Protein AF-A0A529NLU3-F1 (afdb_monomer)

Mean predicted aligned error: 4.69 Å

Structure (mmCIF, N/CA/C/O backbone):
data_AF-A0A529NLU3-F1
#
_entry.id   AF-A0A529NLU3-F1
#
loop_
_atom_site.group_PDB
_atom_site.id
_atom_site.type_symbol
_atom_site.label_atom_id
_atom_site.label_alt_id
_atom_site.label_comp_id
_atom_site.label_asym_id
_atom_site.label_entity_id
_atom_site.label_seq_id
_atom_site.pdbx_PDB_ins_code
_atom_site.Cartn_x
_atom_site.Cartn_y
_atom_site.Cartn_z
_atom_site.occupancy
_atom_site.B_iso_or_equiv
_atom_site.auth_seq_id
_atom_site.auth_comp_id
_atom_site.auth_asym_id
_atom_site.auth_atom_id
_atom_site.pdbx_PDB_model_num
ATOM 1 N N . ALA A 1 1 ? -11.668 -6.431 -2.435 1.00 92.81 1 ALA A N 1
ATOM 2 C CA . ALA A 1 1 ? -10.193 -6.557 -2.499 1.00 92.81 1 ALA A CA 1
ATOM 3 C C . ALA A 1 1 ? -9.644 -6.543 -3.934 1.00 92.81 1 ALA A C 1
ATOM 5 O O . ALA A 1 1 ? -8.604 -5.933 -4.163 1.00 92.81 1 ALA A O 1
ATOM 6 N N . ASP A 1 2 ? -10.324 -7.186 -4.892 1.00 94.81 2 ASP A N 1
ATOM 7 C CA . ASP A 1 2 ? -9.783 -7.485 -6.232 1.00 94.81 2 ASP A CA 1
ATOM 8 C C . ASP A 1 2 ? -9.255 -6.276 -7.006 1.00 94.81 2 ASP A C 1
ATOM 10 O O . ASP A 1 2 ? -8.166 -6.351 -7.560 1.00 94.81 2 ASP A O 1
ATOM 14 N N . TYR A 1 3 ? -9.962 -5.142 -6.985 1.00 96.25 3 TYR A N 1
ATOM 15 C CA . TYR A 1 3 ? -9.505 -3.928 -7.669 1.00 96.25 3 TYR A CA 1
ATOM 16 C C . TYR A 1 3 ? -8.157 -3.412 -7.133 1.00 96.25 3 TYR A C 1
ATOM 18 O O . TYR A 1 3 ? -7.241 -3.136 -7.904 1.00 96.25 3 TYR A O 1
ATOM 26 N N . VAL A 1 4 ? -8.011 -3.322 -5.806 1.00 97.75 4 VAL A N 1
ATOM 27 C CA . VAL A 1 4 ? -6.773 -2.851 -5.159 1.00 97.75 4 VAL A CA 1
ATOM 28 C C . VAL A 1 4 ? -5.613 -3.799 -5.470 1.00 97.75 4 VAL A C 1
ATOM 30 O O . VAL A 1 4 ? -4.505 -3.348 -5.755 1.00 97.75 4 VAL A O 1
ATOM 33 N N . ILE A 1 5 ? -5.876 -5.108 -5.449 1.00 98.50 5 ILE A N 1
ATOM 34 C CA . ILE A 1 5 ? -4.886 -6.1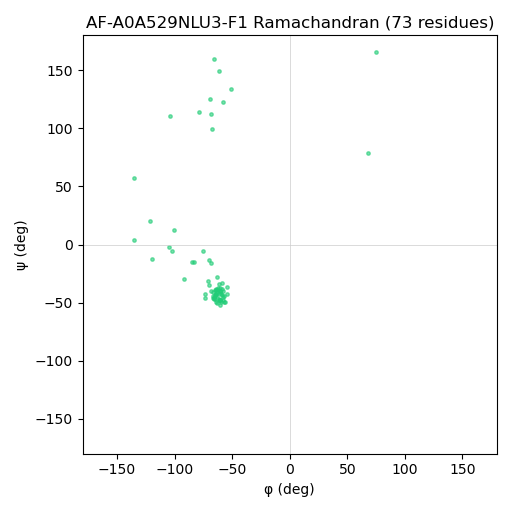44 -5.766 1.00 98.50 5 ILE A CA 1
ATOM 35 C C . ILE A 1 5 ? -4.481 -6.083 -7.241 1.00 98.50 5 ILE A C 1
ATOM 37 O O . ILE A 1 5 ? -3.287 -6.099 -7.527 1.00 98.50 5 ILE A O 1
ATOM 41 N N . GLY A 1 6 ? -5.440 -5.961 -8.161 1.00 98.50 6 GLY A N 1
ATOM 42 C CA . GLY A 1 6 ? -5.169 -5.829 -9.592 1.00 98.50 6 GLY A CA 1
ATOM 43 C C . GLY A 1 6 ? -4.315 -4.600 -9.887 1.00 98.50 6 GLY A C 1
ATOM 44 O O . GLY A 1 6 ? -3.241 -4.722 -10.465 1.00 98.50 6 GLY A O 1
ATOM 45 N N . HIS A 1 7 ? -4.700 -3.436 -9.355 1.00 98.50 7 HIS A N 1
ATOM 46 C CA . HIS A 1 7 ? -3.922 -2.208 -9.524 1.00 98.50 7 HIS A CA 1
ATOM 47 C C . HIS A 1 7 ? -2.504 -2.317 -8.933 1.00 98.50 7 HIS A C 1
ATOM 49 O O . HIS A 1 7 ? -1.537 -1.812 -9.503 1.00 98.50 7 HIS A O 1
ATOM 55 N N . TYR A 1 8 ? -2.356 -3.002 -7.794 1.00 98.69 8 TYR A N 1
ATOM 56 C CA . TYR A 1 8 ? -1.047 -3.316 -7.226 1.00 98.69 8 TYR A CA 1
ATOM 57 C C . TYR A 1 8 ? -0.194 -4.171 -8.171 1.00 98.69 8 TYR A C 1
ATOM 59 O O . TYR A 1 8 ? 0.967 -3.841 -8.414 1.00 98.69 8 TYR A O 1
ATOM 67 N N . GLN A 1 9 ? -0.767 -5.242 -8.720 1.00 98.69 9 GLN A N 1
ATOM 68 C CA . GLN A 1 9 ? -0.085 -6.138 -9.653 1.00 98.69 9 GLN A CA 1
ATOM 69 C C . GLN A 1 9 ? 0.293 -5.428 -10.959 1.00 98.69 9 GLN A C 1
ATOM 71 O O . GLN A 1 9 ? 1.411 -5.623 -11.434 1.00 98.69 9 GLN A O 1
ATOM 76 N N . ASP A 1 10 ? -0.565 -4.548 -11.478 1.00 98.69 10 ASP A N 1
ATOM 77 C CA . ASP A 1 10 ? -0.281 -3.734 -12.666 1.00 98.69 10 ASP A CA 1
ATOM 78 C C . ASP A 1 10 ? 0.942 -2.831 -12.455 1.00 98.69 10 ASP A C 1
ATOM 80 O O . ASP A 1 10 ? 1.811 -2.737 -13.323 1.00 98.69 10 ASP A O 1
ATOM 84 N N . MET A 1 11 ? 1.078 -2.215 -11.274 1.00 98.56 11 MET A N 1
ATOM 85 C CA . MET A 1 11 ? 2.270 -1.424 -10.940 1.00 98.56 11 MET A CA 1
ATOM 86 C C . MET A 1 11 ? 3.541 -2.280 -10.896 1.00 98.56 11 MET A C 1
ATOM 88 O O . MET A 1 11 ? 4.601 -1.823 -11.329 1.00 98.56 11 MET A O 1
ATOM 92 N N . LEU A 1 12 ? 3.462 -3.516 -10.394 1.00 98.56 12 LEU A N 1
ATOM 93 C CA . LEU A 1 12 ? 4.608 -4.430 -10.412 1.00 98.56 12 LEU A CA 1
ATOM 94 C C . LEU A 1 12 ? 4.966 -4.866 -11.835 1.00 98.56 12 LEU A C 1
ATOM 96 O O . LEU A 1 12 ? 6.148 -4.952 -12.158 1.00 98.56 12 LEU A O 1
ATOM 100 N N . ALA A 1 13 ? 3.966 -5.125 -12.679 1.00 98.50 13 ALA A N 1
ATOM 101 C CA . ALA A 1 13 ? 4.172 -5.490 -14.076 1.00 98.50 13 ALA A CA 1
ATOM 102 C C . ALA A 1 13 ? 4.805 -4.340 -14.875 1.00 98.50 13 ALA A C 1
ATOM 104 O O . ALA A 1 13 ? 5.703 -4.575 -15.680 1.00 98.50 13 ALA A O 1
ATOM 105 N N . LEU A 1 14 ? 4.384 -3.099 -14.614 1.00 98.44 14 LEU A N 1
ATOM 106 C CA . LEU A 1 14 ? 4.888 -1.912 -15.302 1.00 98.44 14 LEU A CA 1
ATOM 107 C C . LEU A 1 14 ? 6.312 -1.526 -14.873 1.00 98.44 14 LEU A C 1
ATOM 109 O O . LEU A 1 14 ? 7.149 -1.213 -15.716 1.00 98.44 14 LEU A O 1
ATOM 113 N N . TYR A 1 15 ? 6.590 -1.511 -13.567 1.00 97.94 15 TYR A N 1
ATOM 114 C CA . TYR A 1 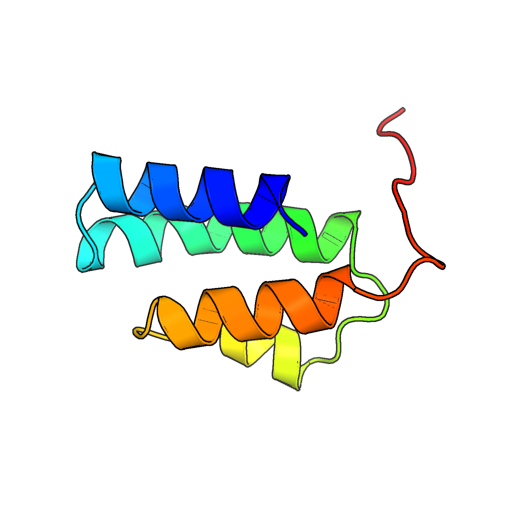15 ? 7.847 -0.976 -13.025 1.00 97.94 15 TYR A CA 1
ATOM 115 C C . TYR A 1 15 ? 8.871 -2.053 -12.631 1.00 97.94 15 TYR A C 1
ATOM 117 O O . TYR A 1 15 ? 9.985 -1.716 -12.225 1.00 97.94 15 TYR A O 1
ATOM 125 N N . GLY A 1 16 ? 8.507 -3.334 -12.706 1.00 97.94 16 GLY A N 1
ATOM 126 C CA . GLY A 1 16 ? 9.251 -4.425 -12.078 1.00 97.94 16 GLY A CA 1
ATOM 127 C C . GLY A 1 16 ? 9.049 -4.461 -10.559 1.00 97.94 16 GLY A C 1
ATOM 128 O O . GLY A 1 16 ? 8.576 -3.501 -9.950 1.00 97.94 16 GLY A O 1
ATOM 129 N N . VAL A 1 17 ? 9.421 -5.570 -9.913 1.00 96.44 17 VAL A N 1
ATOM 130 C CA . VAL A 1 17 ? 9.082 -5.816 -8.497 1.00 96.44 17 VAL A CA 1
ATOM 131 C C . VAL A 1 17 ? 9.668 -4.755 -7.558 1.00 96.44 17 VAL A C 1
ATOM 133 O O . VAL A 1 17 ? 8.932 -4.148 -6.785 1.00 96.44 17 VAL A O 1
ATOM 136 N N . GLU A 1 18 ? 10.972 -4.481 -7.626 1.00 93.69 18 GLU A N 1
ATOM 137 C CA . GLU A 1 18 ? 11.621 -3.575 -6.668 1.00 93.69 18 GLU A CA 1
ATOM 138 C C . GLU A 1 18 ? 11.127 -2.127 -6.771 1.00 93.69 18 GLU A C 1
ATOM 140 O O . GLU A 1 18 ? 10.853 -1.482 -5.755 1.00 93.69 18 GLU A O 1
ATOM 145 N N . SER A 1 19 ? 11.024 -1.599 -7.995 1.00 97.38 19 SER A N 1
ATOM 146 C CA . SER A 1 19 ? 10.540 -0.236 -8.226 1.00 97.38 19 SER A CA 1
ATOM 147 C C . SER A 1 19 ? 9.030 -0.152 -8.021 1.00 97.38 19 SER A C 1
ATOM 149 O O . SER A 1 19 ? 8.557 0.742 -7.320 1.00 97.38 19 SER A O 1
ATOM 151 N N . GLY A 1 20 ? 8.282 -1.134 -8.526 1.00 98.12 20 GLY A N 1
ATOM 152 C CA . GLY A 1 20 ? 6.834 -1.231 -8.380 1.00 98.12 20 GLY A CA 1
ATOM 153 C C . GLY A 1 20 ? 6.387 -1.264 -6.924 1.00 98.12 20 GLY A C 1
ATOM 154 O O . GLY A 1 20 ? 5.449 -0.556 -6.57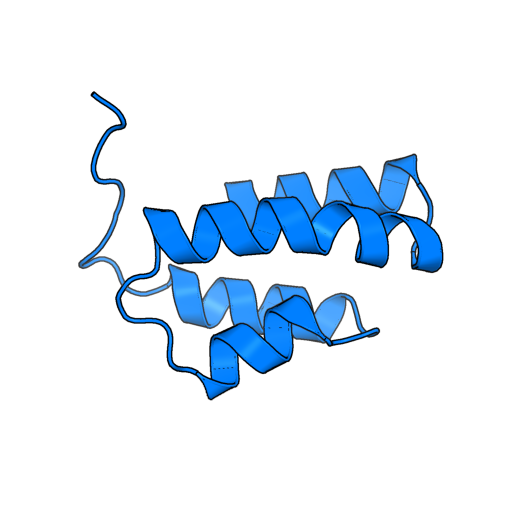6 1.00 98.12 20 GLY A O 1
ATOM 155 N N . LEU A 1 21 ? 7.097 -1.969 -6.035 1.00 98.00 21 LEU A N 1
ATOM 156 C CA . LEU A 1 21 ? 6.818 -1.938 -4.594 1.00 98.00 21 LEU A CA 1
ATOM 157 C C . LEU A 1 21 ? 6.917 -0.523 -4.015 1.00 98.00 21 LEU A C 1
ATOM 159 O O . LEU A 1 21 ? 6.063 -0.118 -3.230 1.00 98.00 21 LEU A O 1
ATOM 163 N N . ARG A 1 22 ? 7.945 0.244 -4.397 1.00 96.75 22 ARG A N 1
ATOM 164 C CA . ARG A 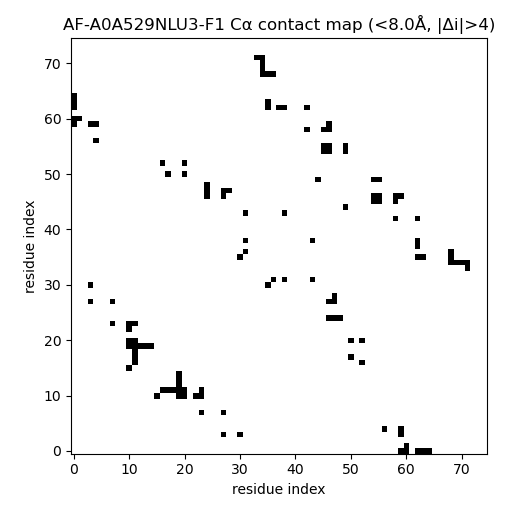1 22 ? 8.116 1.621 -3.911 1.00 96.75 22 ARG A CA 1
ATOM 165 C C . ARG A 1 22 ? 6.989 2.525 -4.397 1.00 96.75 22 ARG A C 1
ATOM 167 O O . ARG A 1 22 ? 6.436 3.262 -3.585 1.00 96.75 22 ARG A O 1
ATOM 174 N N . GLN A 1 23 ? 6.627 2.425 -5.675 1.00 97.88 23 GLN A N 1
ATOM 175 C CA . GLN A 1 23 ? 5.546 3.230 -6.244 1.00 97.88 23 GLN A CA 1
ATOM 176 C C . GLN A 1 23 ? 4.189 2.850 -5.647 1.00 97.88 23 GLN A C 1
ATOM 178 O O . GLN A 1 23 ? 3.431 3.717 -5.212 1.00 97.88 23 GLN A O 1
ATOM 183 N N . ALA A 1 24 ? 3.922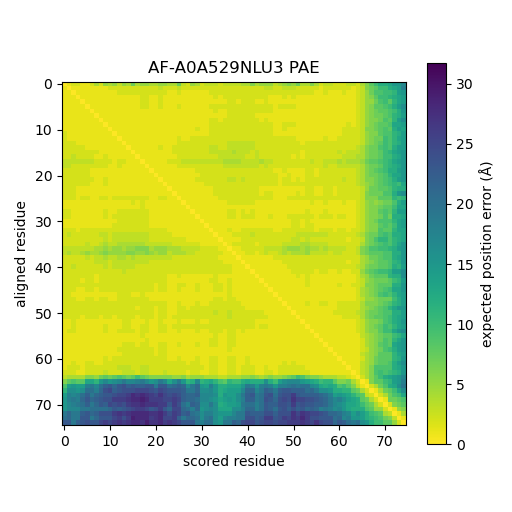 1.551 -5.518 1.00 98.44 24 ALA A N 1
ATOM 184 C CA . ALA A 1 24 ? 2.656 1.036 -5.030 1.00 98.44 24 ALA A CA 1
ATOM 185 C C . ALA A 1 24 ? 2.313 1.459 -3.604 1.00 98.44 24 ALA A C 1
ATOM 187 O O . ALA A 1 24 ? 1.141 1.682 -3.306 1.00 98.44 24 ALA A O 1
ATOM 188 N N . ARG A 1 25 ? 3.307 1.603 -2.719 1.00 98.25 25 ARG A N 1
ATOM 189 C CA . ARG A 1 25 ? 3.088 1.935 -1.299 1.00 98.25 25 ARG A CA 1
ATOM 190 C C . ARG A 1 25 ? 2.249 3.194 -1.102 1.00 98.25 25 ARG A C 1
ATOM 192 O O . ARG A 1 25 ? 1.416 3.224 -0.203 1.00 98.25 25 ARG A O 1
ATOM 199 N N . LYS A 1 26 ? 2.414 4.204 -1.959 1.00 97.88 26 LYS A N 1
ATOM 200 C CA . LYS A 1 26 ? 1.613 5.432 -1.887 1.00 97.88 26 LYS A CA 1
ATOM 201 C C . LYS A 1 26 ? 0.134 5.159 -2.179 1.00 97.88 26 LYS A C 1
ATOM 203 O O . LYS A 1 26 ? -0.727 5.584 -1.418 1.00 97.88 26 LYS A O 1
ATOM 208 N N . HIS A 1 27 ? -0.143 4.410 -3.244 1.00 98.38 27 HIS A N 1
ATOM 209 C CA . HIS A 1 27 ? -1.503 4.042 -3.643 1.00 98.38 27 HIS A CA 1
ATOM 210 C C . HIS A 1 27 ? -2.163 3.139 -2.600 1.00 98.38 27 HIS A C 1
ATOM 212 O O . HIS A 1 27 ? -3.305 3.368 -2.218 1.0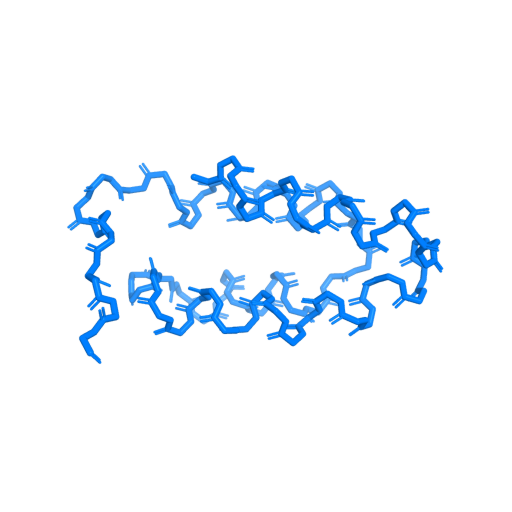0 98.38 27 HIS A O 1
ATOM 218 N N . LEU A 1 28 ? -1.426 2.149 -2.088 1.00 98.25 28 LEU A N 1
ATOM 219 C CA . LEU A 1 28 ? -1.901 1.285 -1.009 1.00 98.25 28 LEU A CA 1
ATOM 220 C C . LEU A 1 28 ? -2.211 2.090 0.257 1.00 98.25 28 LEU A C 1
ATOM 222 O O . LEU A 1 28 ? -3.239 1.846 0.877 1.00 98.25 28 LEU A O 1
ATOM 226 N N . GLY A 1 29 ? -1.389 3.087 0.598 1.00 97.44 29 GLY A N 1
ATOM 227 C CA . GLY A 1 29 ? -1.685 4.028 1.681 1.00 97.44 29 GLY A CA 1
ATOM 228 C C . GLY A 1 29 ? -3.028 4.733 1.483 1.00 97.44 29 GLY A C 1
ATOM 229 O O . GLY A 1 29 ? -3.878 4.685 2.366 1.00 97.44 29 GLY A O 1
ATOM 230 N N . TRP A 1 30 ? -3.269 5.286 0.291 1.00 97.50 30 TRP A N 1
ATOM 231 C CA . TRP A 1 30 ? -4.536 5.949 -0.035 1.00 97.50 30 TRP A CA 1
ATOM 232 C C . TRP A 1 30 ? -5.755 5.028 0.077 1.00 97.50 30 TRP A C 1
ATOM 234 O O . TRP A 1 30 ? -6.778 5.436 0.633 1.00 97.50 30 TRP A O 1
ATOM 244 N N . TYR A 1 31 ? -5.653 3.787 -0.411 1.00 97.31 31 TYR A N 1
ATOM 245 C CA . TYR A 1 31 ? -6.735 2.809 -0.283 1.00 97.31 31 TYR A CA 1
ATOM 246 C C . TYR A 1 31 ? -7.013 2.452 1.178 1.00 97.31 31 TYR A C 1
ATOM 248 O O . TYR A 1 31 ? -8.176 2.369 1.569 1.00 97.31 31 TYR A O 1
ATOM 256 N N . LEU A 1 32 ? -5.968 2.258 1.987 1.00 95.75 32 LEU A N 1
ATOM 257 C CA . LEU A 1 32 ? -6.121 1.931 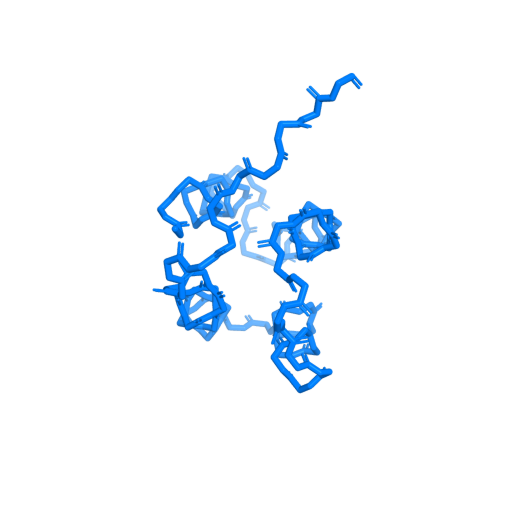3.403 1.00 95.75 32 LEU A CA 1
ATOM 258 C C . LEU A 1 32 ? -6.792 3.065 4.179 1.00 95.75 32 LEU A C 1
ATOM 260 O O . LEU A 1 32 ? -7.683 2.816 4.986 1.00 95.75 32 LEU A O 1
ATOM 264 N N . ASP A 1 33 ? -6.395 4.306 3.912 1.00 94.62 33 ASP A N 1
ATOM 265 C CA . ASP A 1 33 ? -6.940 5.469 4.610 1.00 94.62 33 ASP A CA 1
ATOM 266 C C . ASP A 1 33 ? -8.396 5.759 4.216 1.00 94.62 33 ASP A C 1
ATOM 268 O O . ASP A 1 33 ? -9.179 6.212 5.048 1.00 94.62 33 ASP A O 1
ATOM 272 N N . SER A 1 34 ? -8.782 5.454 2.973 1.00 93.56 34 SER A N 1
ATOM 273 C CA . SER A 1 34 ? -10.123 5.764 2.454 1.00 93.56 34 SER A CA 1
ATOM 274 C C . SER A 1 34 ? -11.137 4.633 2.643 1.00 93.56 34 SER A C 1
ATOM 276 O O . SER A 1 34 ? -12.341 4.885 2.724 1.00 93.56 34 SER A O 1
ATOM 278 N N . HIS A 1 35 ? -10.679 3.379 2.661 1.00 92.69 35 HIS A N 1
ATOM 279 C CA . HIS A 1 35 ? -11.560 2.215 2.512 1.00 92.69 35 HIS A CA 1
ATOM 280 C C . HIS A 1 35 ? -11.278 1.075 3.495 1.00 92.69 35 HIS A C 1
ATOM 282 O O . HIS A 1 35 ? -11.916 0.033 3.387 1.00 92.69 35 HIS A O 1
ATOM 288 N N . ALA A 1 36 ? -10.337 1.243 4.428 1.00 92.00 36 ALA A N 1
ATOM 289 C CA . ALA A 1 36 ? -9.997 0.214 5.405 1.00 92.00 36 ALA A CA 1
ATOM 290 C C . ALA A 1 36 ? -9.854 0.794 6.818 1.00 92.00 36 ALA A C 1
ATOM 292 O O . ALA A 1 36 ? -8.806 0.667 7.461 1.00 92.00 36 ALA A O 1
ATOM 293 N N . ALA A 1 37 ? -10.910 1.446 7.311 1.00 88.50 37 ALA A N 1
ATOM 294 C CA . ALA A 1 37 ? -10.906 2.037 8.649 1.00 88.50 37 ALA A CA 1
ATOM 295 C C . ALA A 1 37 ? -10.742 0.968 9.747 1.00 88.50 37 ALA A C 1
ATOM 297 O O . ALA A 1 37 ? -10.130 1.246 10.779 1.00 88.50 37 ALA A O 1
ATOM 298 N N . GLY A 1 38 ? -11.189 -0.267 9.494 1.00 89.06 38 GLY A N 1
ATOM 299 C CA . GLY A 1 38 ? -10.961 -1.420 10.366 1.00 89.06 38 GLY A CA 1
ATOM 300 C C . GLY A 1 38 ? -9.547 -2.023 10.328 1.00 89.06 38 GLY A C 1
ATOM 301 O O . GLY A 1 38 ? -9.264 -2.930 11.112 1.00 89.06 38 GLY A O 1
ATOM 302 N N . ALA A 1 39 ? -8.645 -1.563 9.451 1.00 93.94 39 ALA A N 1
ATOM 303 C CA . ALA A 1 39 ? -7.296 -2.119 9.358 1.00 93.94 39 ALA A CA 1
ATOM 304 C C . ALA A 1 39 ? -6.451 -1.781 10.594 1.00 93.94 39 ALA A C 1
ATOM 306 O O . ALA A 1 39 ? -6.213 -0.615 10.927 1.00 93.94 39 ALA A O 1
ATOM 307 N N . THR A 1 40 ? -5.907 -2.813 11.234 1.00 95.81 40 THR A N 1
ATOM 308 C CA . THR A 1 40 ? -4.989 -2.652 12.365 1.00 95.81 40 THR A CA 1
ATOM 309 C C . THR A 1 40 ? -3.677 -1.983 11.940 1.00 95.81 40 THR A C 1
ATOM 311 O O . THR A 1 40 ? -3.256 -2.024 10.778 1.00 95.81 40 THR A O 1
ATOM 314 N N . SER A 1 41 ? -2.960 -1.405 12.906 1.00 95.56 41 SER A N 1
ATOM 315 C CA . SER A 1 41 ? -1.615 -0.861 12.674 1.00 95.56 41 SER A CA 1
ATOM 316 C C . SER A 1 41 ? -0.629 -1.925 12.168 1.00 95.56 41 SER A C 1
ATOM 318 O O . SER A 1 41 ? 0.230 -1.619 11.340 1.00 95.56 41 SER A O 1
ATOM 320 N N . GLY A 1 42 ? -0.782 -3.178 12.615 1.00 97.19 42 GLY A N 1
ATOM 321 C CA . GLY A 1 42 ? 0.005 -4.325 12.158 1.00 97.19 42 GLY A CA 1
ATOM 322 C C . GLY A 1 42 ? -0.220 -4.645 10.680 1.00 97.19 42 GLY A C 1
ATOM 323 O O . GLY A 1 42 ? 0.751 -4.715 9.926 1.00 97.19 42 GLY A O 1
ATOM 324 N N . GLN A 1 43 ? -1.484 -4.740 10.257 1.00 97.19 43 GLN A N 1
ATOM 325 C CA . GLN A 1 43 ? -1.869 -4.961 8.856 1.00 97.19 43 GLN A CA 1
ATOM 326 C C . GLN A 1 43 ? -1.366 -3.833 7.949 1.00 97.19 43 GLN A C 1
ATOM 328 O O . GLN A 1 43 ? -0.707 -4.080 6.937 1.00 97.19 43 GLN A O 1
ATOM 333 N N . ARG A 1 44 ? -1.589 -2.572 8.350 1.00 97.81 44 ARG A N 1
ATOM 334 C CA . ARG A 1 44 ? -1.092 -1.402 7.606 1.00 97.81 44 ARG A CA 1
ATOM 335 C C . ARG A 1 44 ? 0.430 -1.452 7.451 1.00 97.81 44 ARG A C 1
ATOM 337 O O . ARG A 1 44 ? 0.941 -1.238 6.353 1.00 97.81 44 ARG A O 1
ATOM 344 N N . LYS A 1 45 ? 1.169 -1.772 8.520 1.00 98.06 45 LYS A N 1
ATOM 345 C CA . LYS A 1 45 ? 2.630 -1.919 8.458 1.00 98.06 45 LYS A CA 1
ATOM 346 C C . LYS A 1 45 ? 3.038 -3.042 7.503 1.00 98.06 45 LYS A C 1
ATOM 348 O O . LYS A 1 45 ? 3.890 -2.816 6.650 1.00 98.06 45 LYS A O 1
ATOM 353 N N . ALA A 1 46 ? 2.420 -4.219 7.607 1.00 97.94 46 ALA A N 1
ATOM 354 C CA . ALA A 1 46 ? 2.726 -5.360 6.747 1.00 97.94 46 ALA A CA 1
ATOM 355 C C . ALA A 1 46 ? 2.555 -5.020 5.256 1.00 97.94 46 ALA A C 1
ATOM 357 O O . ALA A 1 46 ? 3.449 -5.307 4.460 1.00 97.94 46 ALA A O 1
ATOM 358 N N . ILE A 1 47 ? 1.469 -4.332 4.895 1.00 98.38 47 ILE A N 1
ATOM 359 C CA . ILE A 1 47 ? 1.192 -3.893 3.519 1.00 98.38 47 ILE A CA 1
ATOM 360 C C . ILE A 1 47 ? 2.223 -2.861 3.038 1.00 98.38 47 ILE A C 1
ATOM 362 O O . ILE A 1 47 ? 2.759 -2.986 1.938 1.00 98.38 47 ILE A O 1
ATOM 366 N N . LEU A 1 48 ? 2.527 -1.843 3.849 1.00 98.31 48 LEU A N 1
ATOM 367 C CA . LEU A 1 48 ? 3.336 -0.698 3.411 1.00 98.31 48 LEU A CA 1
ATOM 368 C C . LEU A 1 48 ? 4.851 -0.929 3.474 1.00 98.31 48 LEU A C 1
ATOM 370 O O . LEU A 1 48 ? 5.600 -0.164 2.864 1.00 98.31 48 LEU A O 1
ATOM 374 N N . THR A 1 49 ? 5.330 -1.959 4.178 1.00 97.81 49 THR A N 1
ATOM 375 C CA . THR A 1 49 ? 6.777 -2.193 4.343 1.00 97.81 49 THR A CA 1
ATOM 376 C C . THR A 1 49 ? 7.278 -3.521 3.791 1.00 97.81 49 THR A C 1
ATOM 378 O O . THR A 1 49 ? 8.490 -3.689 3.685 1.00 97.81 49 THR A O 1
ATOM 381 N N . SER A 1 50 ? 6.399 -4.467 3.444 1.00 97.75 50 SER A N 1
ATOM 382 C CA . SER A 1 50 ? 6.828 -5.755 2.886 1.00 97.75 50 SER A CA 1
ATOM 383 C C . SER A 1 50 ? 7.577 -5.582 1.555 1.00 97.75 50 SER A C 1
ATOM 385 O O . SER A 1 50 ? 7.318 -4.653 0.778 1.00 97.75 50 SER A O 1
ATOM 387 N N . PHE A 1 51 ? 8.516 -6.497 1.308 1.00 97.62 51 PHE A N 1
ATOM 388 C CA . PHE A 1 51 ? 9.190 -6.684 0.020 1.00 97.62 51 PHE A CA 1
ATOM 389 C C . PHE A 1 51 ? 8.684 -7.922 -0.735 1.00 97.62 51 PHE A C 1
ATOM 391 O O . PHE A 1 51 ? 9.115 -8.176 -1.852 1.00 97.62 51 PHE A O 1
ATOM 398 N N . GLU A 1 52 ? 7.757 -8.678 -0.145 1.00 98.06 52 GLU A N 1
ATOM 399 C CA . GLU A 1 52 ? 7.193 -9.894 -0.724 1.00 98.06 52 GLU A CA 1
ATOM 400 C C . GLU A 1 52 ? 5.784 -9.615 -1.265 1.00 98.06 52 GLU A C 1
ATOM 402 O O . GLU A 1 52 ? 4.860 -9.413 -0.464 1.00 98.06 52 GLU A O 1
ATOM 407 N N . PRO A 1 53 ? 5.573 -9.627 -2.597 1.00 98.38 53 PRO A N 1
ATOM 408 C CA . PRO A 1 53 ? 4.268 -9.323 -3.180 1.00 98.38 53 PRO A CA 1
ATOM 409 C C . PRO A 1 53 ? 3.143 -10.2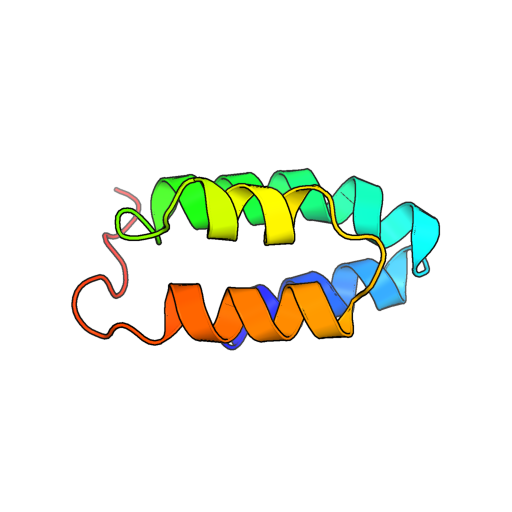40 -2.712 1.00 98.38 53 PRO A C 1
ATOM 411 O O . PRO A 1 53 ? 2.037 -9.777 -2.449 1.00 98.38 53 PRO A O 1
ATOM 414 N N . ALA A 1 54 ? 3.429 -11.532 -2.539 1.00 98.38 54 ALA A N 1
ATOM 415 C CA . ALA A 1 54 ? 2.446 -12.495 -2.051 1.00 98.38 54 ALA A CA 1
ATOM 416 C C . ALA A 1 54 ? 1.927 -12.130 -0.651 1.00 98.38 54 ALA A C 1
ATOM 418 O O . ALA A 1 54 ? 0.726 -12.210 -0.400 1.00 98.38 54 ALA A O 1
ATOM 419 N N . ARG A 1 55 ? 2.813 -11.656 0.237 1.00 98.31 55 ARG A N 1
ATOM 420 C CA . ARG A 1 55 ? 2.444 -11.204 1.583 1.00 98.31 55 ARG A CA 1
ATOM 421 C C . ARG A 1 55 ? 1.580 -9.946 1.544 1.00 98.31 55 ARG A C 1
ATOM 423 O O . ARG A 1 55 ? 0.614 -9.857 2.291 1.00 98.31 55 ARG A O 1
ATOM 430 N N . VAL A 1 56 ? 1.902 -8.998 0.661 1.00 98.44 56 VAL A N 1
ATOM 431 C CA . VAL A 1 56 ? 1.084 -7.789 0.461 1.00 98.44 56 VAL A CA 1
ATOM 432 C C . VAL A 1 56 ? -0.315 -8.168 -0.025 1.00 98.44 56 VAL A C 1
ATOM 434 O O . VAL A 1 56 ? -1.300 -7.695 0.527 1.00 98.44 56 VAL A O 1
ATOM 437 N N . ILE A 1 57 ? -0.417 -9.061 -1.013 1.00 98.50 57 ILE A N 1
ATOM 438 C CA . ILE A 1 57 ? -1.701 -9.512 -1.570 1.00 98.50 57 ILE A CA 1
ATOM 439 C C . ILE A 1 57 ? -2.544 -10.238 -0.519 1.00 98.50 57 ILE A C 1
ATOM 441 O O . ILE A 1 57 ? -3.743 -9.980 -0.431 1.00 98.50 57 ILE A O 1
ATOM 445 N N . ALA A 1 58 ? -1.936 -11.127 0.271 1.00 98.12 58 ALA A N 1
ATOM 446 C CA . ALA A 1 58 ? -2.630 -11.827 1.349 1.00 98.12 58 ALA A CA 1
ATOM 447 C C . ALA A 1 58 ? -3.232 -10.832 2.350 1.00 98.12 58 ALA A C 1
ATOM 449 O O . ALA A 1 58 ? -4.425 -10.888 2.632 1.00 98.12 58 ALA A O 1
ATOM 450 N N . GLU A 1 59 ? -2.446 -9.850 2.787 1.00 98.00 59 GLU A N 1
ATOM 451 C CA . GLU A 1 59 ? -2.916 -8.874 3.766 1.00 98.00 59 GLU A CA 1
ATOM 452 C C . GLU A 1 59 ? -3.965 -7.914 3.195 1.00 98.00 59 GLU A C 1
ATOM 454 O O . GLU A 1 59 ? -4.914 -7.547 3.884 1.00 98.00 59 GLU A O 1
ATOM 459 N N . LEU A 1 60 ? -3.854 -7.544 1.915 1.00 97.44 60 LEU A N 1
ATOM 460 C CA . LEU A 1 60 ? -4.896 -6.782 1.225 1.00 97.44 60 LEU A CA 1
ATOM 461 C C . LEU A 1 60 ? -6.210 -7.564 1.151 1.00 97.44 60 LEU A C 1
ATOM 463 O O . LEU A 1 60 ? -7.276 -6.967 1.283 1.00 97.44 60 LEU A O 1
ATOM 467 N N . ARG A 1 61 ? -6.169 -8.889 0.960 1.00 96.88 61 ARG A N 1
ATOM 468 C CA . ARG A 1 61 ? -7.387 -9.705 1.028 1.00 96.88 61 ARG A CA 1
ATOM 469 C C . ARG A 1 61 ? -7.983 -9.652 2.420 1.00 96.88 61 ARG A C 1
ATOM 471 O O . ARG A 1 61 ? -9.156 -9.324 2.515 1.00 96.88 61 ARG A O 1
ATOM 478 N N . GLU A 1 62 ? -7.200 -9.891 3.464 1.00 95.56 62 GLU A N 1
ATOM 479 C CA . GLU A 1 62 ? -7.692 -9.852 4.847 1.00 95.56 62 GLU A CA 1
ATOM 480 C C . GLU A 1 62 ? -8.323 -8.498 5.191 1.00 95.56 62 GLU A C 1
ATOM 482 O O . GLU A 1 62 ? -9.468 -8.429 5.637 1.00 95.56 62 GLU A O 1
ATOM 487 N N . VAL A 1 63 ? -7.617 -7.404 4.898 1.00 95.12 63 VAL A N 1
ATOM 488 C CA . VAL A 1 63 ? -8.079 -6.043 5.196 1.00 95.12 63 VAL A CA 1
ATOM 489 C C . VAL A 1 63 ? -9.369 -5.687 4.449 1.00 95.12 63 VAL A C 1
ATOM 491 O O . VAL A 1 63 ? -10.256 -5.064 5.026 1.00 95.12 63 VAL A O 1
ATOM 494 N N . PHE A 1 64 ? -9.505 -6.101 3.187 1.00 92.69 64 PHE A N 1
ATOM 495 C CA . PHE A 1 64 ? -10.665 -5.775 2.348 1.00 92.69 64 PHE A CA 1
ATOM 496 C C . PHE A 1 64 ? -11.706 -6.905 2.244 1.00 92.69 64 PHE A C 1
ATOM 498 O O . PHE A 1 64 ? -12.573 -6.836 1.369 1.00 92.69 64 PHE A O 1
ATOM 505 N N . SER A 1 65 ? -11.628 -7.946 3.083 1.00 87.12 65 SER A N 1
ATOM 506 C CA . SER A 1 65 ? -12.623 -9.034 3.128 1.00 87.12 65 SER A CA 1
ATOM 507 C C . SER A 1 65 ? -13.826 -8.708 4.008 1.00 87.12 65 SER A C 1
ATOM 509 O O . SER A 1 65 ? -14.846 -9.384 3.900 1.00 87.12 65 SER A O 1
ATOM 511 N N . ASN A 1 66 ? -13.746 -7.684 4.865 1.00 69.38 66 ASN A N 1
ATOM 512 C CA . ASN A 1 66 ? -14.842 -7.350 5.767 1.00 69.38 66 ASN A CA 1
ATOM 513 C C . ASN A 1 66 ? -15.961 -6.575 5.026 1.00 69.38 66 ASN A C 1
ATOM 515 O O . ASN A 1 66 ? -15.731 -5.437 4.608 1.00 69.38 66 ASN A O 1
ATOM 519 N N . PRO A 1 67 ? -17.182 -7.129 4.868 1.00 54.38 67 PRO A N 1
ATOM 520 C CA . PRO A 1 67 ? -18.245 -6.516 4.058 1.00 54.38 67 PRO A CA 1
ATOM 521 C C . PRO A 1 67 ? -18.813 -5.211 4.635 1.00 54.38 67 PRO A C 1
ATOM 523 O O . PRO A 1 67 ? -19.494 -4.473 3.926 1.00 54.38 67 PRO A O 1
ATOM 526 N N . ALA A 1 68 ? -18.562 -4.923 5.917 1.00 52.34 68 ALA A N 1
ATOM 527 C CA . ALA A 1 68 ? -19.171 -3.800 6.632 1.00 52.34 68 ALA A CA 1
ATOM 528 C C . ALA A 1 68 ? -18.677 -2.409 6.177 1.00 52.34 68 ALA A C 1
ATOM 530 O O . ALA A 1 68 ? -19.302 -1.404 6.508 1.00 52.34 68 ALA A O 1
ATOM 531 N N . GLU A 1 69 ? -17.586 -2.333 5.409 1.00 54.78 69 GLU A N 1
ATOM 532 C CA . GLU A 1 69 ? -16.938 -1.068 5.024 1.00 54.78 69 GLU A CA 1
ATOM 533 C C . GLU A 1 69 ? -16.864 -0.855 3.505 1.00 54.78 69 GLU A C 1
ATOM 535 O O . GLU A 1 69 ? -16.060 -0.058 3.020 1.00 54.78 69 GLU A O 1
ATOM 540 N N . SER A 1 70 ? -17.703 -1.547 2.726 1.00 50.88 70 SER A N 1
ATOM 541 C CA . SER A 1 70 ? -17.677 -1.422 1.268 1.00 50.88 70 SER A CA 1
ATOM 542 C C . SER A 1 70 ? -18.130 -0.024 0.818 1.00 50.88 70 SER A C 1
ATOM 544 O O . SER A 1 70 ? -19.317 0.259 0.688 1.00 50.88 70 SER A O 1
ATOM 546 N N . MET A 1 71 ? -17.135 0.819 0.524 1.00 58.34 71 MET A N 1
ATOM 547 C CA . MET A 1 71 ? -17.199 1.992 -0.350 1.00 58.34 71 MET A CA 1
ATOM 5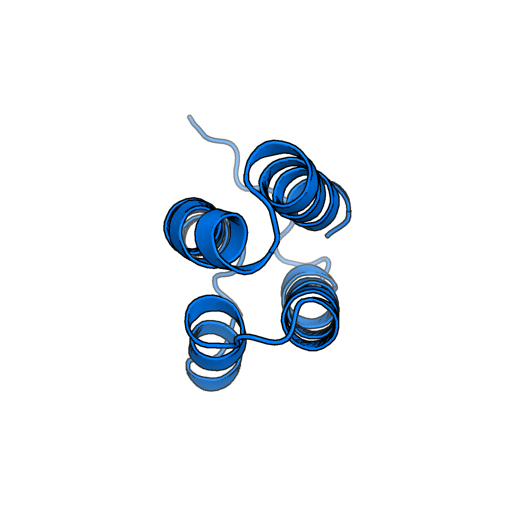48 C C . MET A 1 71 ? -18.063 3.154 0.169 1.00 58.34 71 MET A C 1
ATOM 550 O O . MET A 1 71 ? -19.162 3.420 -0.316 1.00 58.34 71 MET A O 1
ATOM 554 N N . ARG A 1 72 ? -17.523 3.947 1.106 1.00 53.56 72 ARG A N 1
ATOM 555 C CA . ARG A 1 72 ? -17.977 5.342 1.226 1.00 53.56 72 ARG A CA 1
ATOM 556 C C . ARG A 1 72 ? -17.498 6.084 -0.023 1.00 53.56 72 ARG A C 1
ATOM 558 O O . ARG A 1 72 ? -16.297 6.207 -0.247 1.00 53.56 72 ARG A O 1
ATOM 565 N N . SER A 1 73 ? -18.458 6.478 -0.858 1.00 43.66 73 SER A N 1
ATOM 566 C CA . SER A 1 73 ? -18.250 7.259 -2.079 1.00 43.66 73 SER A CA 1
ATOM 567 C C . SER A 1 73 ? -17.405 8.494 -1.779 1.00 43.66 73 SER A C 1
ATOM 569 O O . SER A 1 73 ? -17.701 9.219 -0.829 1.00 43.66 73 SER A O 1
ATOM 571 N N . ALA A 1 74 ? -16.397 8.751 -2.614 1.00 37.50 74 ALA A N 1
ATOM 572 C CA . ALA A 1 74 ? -15.863 10.098 -2.755 1.00 37.50 74 ALA A CA 1
ATOM 573 C C . ALA A 1 74 ? -17.030 10.999 -3.198 1.00 37.50 74 ALA A C 1
ATOM 575 O O . ALA A 1 74 ? -17.718 10.673 -4.170 1.00 37.50 74 ALA A O 1
ATOM 576 N N . ALA A 1 75 ? -17.307 12.036 -2.412 1.00 35.34 75 ALA A N 1
ATOM 577 C CA . ALA A 1 75 ? -18.230 13.119 -2.734 1.00 35.34 75 ALA A CA 1
ATOM 578 C C . ALA A 1 75 ? -17.422 14.327 -3.215 1.00 35.34 75 ALA A C 1
ATOM 580 O O . ALA A 1 75 ? -16.290 14.498 -2.701 1.00 35.34 75 ALA A O 1
#

Secondary structure (DSSP, 8-state):
-HHHHHHHHHHHHHH-HHHHHHHHHHHHHHHHHHH-TT--HHHHHHHHH-S-HHHHHHHHHHHT--GGG------

pLDDT: mean 90.61, std 16.09, range [35.34, 98.69]

Solvent-accessible surface area (backbone atoms only — not comparable to full-atom values): 4371 Å² total; per-residue (Å²): 72,66,68,64,48,50,55,46,50,50,38,26,71,74,55,36,63,77,54,11,53,63,60,38,35,59,57,53,48,53,48,40,74,68,54,26,84,85,50,49,73,66,56,53,47,49,52,60,67,58,90,50,68,70,60,30,50,52,48,45,41,63,56,46,63,56,76,91,52,77,68,76,74,89,126

Radius of gyration: 11.79 Å; Cα contacts (8 Å, |Δi|>4): 65; chains: 1; bounding box: 31×26×28 Å

Foldseek 3Di:
DVVLLVVLVVLCVVLPLPVSLVVSLVVLVVCCVFQQPVDDPVLNCQLNPDSDSVSNSVSVCVRNVDPPRPDPDDD

Sequence (75 aa):
ADYVIGHYQDMLALYGVESGLRQARKHLGWYLDSHAAGATSGQRKAILTSFEPARVIAELREVFSNPAESMRSAA

Nearest PDB structures (foldseek):
  1ibl-assembly1_T  TM=2.873E-01  e=7.005E+00  Thermus thermophilus